Protein AF-A0A925QQ50-F1 (afdb_monomer)

Solvent-accessible surface area (backbone atoms only — not comparable to full-atom values): 7199 Å² total; per-residue (Å²): 142,71,65,67,64,53,54,52,53,50,52,52,52,51,52,52,51,53,53,52,56,56,56,55,52,60,60,51,50,54,56,56,43,62,72,62,39,84,79,54,83,86,58,85,80,68,73,80,77,47,73,62,57,55,50,23,51,54,28,41,54,49,14,54,53,26,46,76,71,67,38,44,74,61,14,51,53,28,36,52,55,18,33,53,45,25,56,78,69,66,38,61,68,60,31,53,52,42,53,56,49,50,52,50,47,50,53,62,68,67,49,75,77,77,73,74,80,78,72,80,75,84,78,128

Nearest PDB structures (foldseek):
  2n8i-assembly1_A  TM=7.598E-01  e=1.474E-01  synthetic construct
  3ro3-assembly1_A  TM=9.559E-01  e=2.153E+00  Mus musculus
  3ro2-assembly1_A  TM=9.247E-01  e=3.267E+00  Mus musculus
  7ep7-assembly1_A  TM=9.221E-01  e=3.681E+00  Mus musculus
  5a7d-assembly4_D  TM=8.745E-01  e=3.907E+00  Drosophila melanogaster

Secondary structure (DSSP, 8-state):
--SHHHHHHHHHHHHHHHHHHHHHHHHHHHHHHHHHGGG----TT-SS--HHHHHHHHHHHHHHHHHHTT-HHHHHHHHHHHHHHHHHTT-HHHHHHHHHHHHHHHHHHHS-------------

Sequence (124 aa):
MTTTRKKFVYTIIILLLVVAATVGTVFTLQSLKNYNDSKTQDTPLKPARTAAETKADNLKDQAIKATVNNELDKAKGLFQEAKQQYEDLGDMNNVSDIDSQLAIVNQLSAQPKTVEPVKPSAGQ

pLDDT: mean 72.24, std 18.87, range [42.22, 96.06]

Radius of gyration: 26.71 Å; Cα contacts (8 Å, |Δi|>4): 58; chains: 1; bounding box: 94×23×56 Å

Structure (mmCIF, N/CA/C/O backbone):
data_AF-A0A925QQ50-F1
#
_entry.id   AF-A0A925QQ50-F1
#
loop_
_atom_site.group_PDB
_atom_site.id
_atom_site.type_symbol
_atom_site.label_atom_id
_atom_site.label_alt_id
_atom_site.label_comp_id
_atom_site.label_asym_id
_atom_site.label_entity_id
_atom_site.label_seq_id
_atom_site.pdbx_PDB_ins_code
_atom_site.Cartn_x
_atom_site.Cartn_y
_atom_site.Cartn_z
_atom_site.occupancy
_atom_site.B_iso_or_equiv
_atom_site.auth_seq_id
_atom_site.auth_comp_id
_atom_site.auth_asym_id
_atom_site.auth_atom_id
_atom_site.pdbx_PDB_model_num
ATOM 1 N N . MET A 1 1 ? 58.668 -4.704 35.122 1.00 49.56 1 MET A N 1
ATOM 2 C CA . MET A 1 1 ? 58.020 -4.727 33.784 1.00 49.56 1 MET A CA 1
ATOM 3 C C . MET A 1 1 ? 56.490 -4.641 33.906 1.00 49.56 1 MET A C 1
ATOM 5 O O . MET A 1 1 ? 55.798 -5.614 33.637 1.00 49.56 1 MET A O 1
ATOM 9 N N . THR A 1 2 ? 55.918 -3.511 34.334 1.00 54.22 2 THR A N 1
ATOM 10 C CA . THR A 1 2 ? 54.474 -3.461 34.690 1.00 54.22 2 THR A CA 1
ATOM 11 C C . THR A 1 2 ? 53.721 -2.228 34.185 1.00 54.22 2 THR A C 1
ATOM 13 O O . THR A 1 2 ? 52.520 -2.122 34.418 1.00 54.22 2 THR A O 1
ATOM 16 N N . THR A 1 3 ? 54.371 -1.325 33.447 1.00 58.75 3 THR A N 1
ATOM 17 C CA . THR A 1 3 ? 53.722 -0.112 32.911 1.00 58.75 3 THR A CA 1
ATOM 18 C C . THR A 1 3 ? 53.240 -0.308 31.471 1.00 58.75 3 THR A C 1
ATOM 20 O O . THR A 1 3 ? 52.147 0.124 31.117 1.00 58.75 3 THR A O 1
ATOM 23 N N . THR A 1 4 ? 54.002 -1.033 30.648 1.00 58.19 4 THR A N 1
ATOM 24 C CA . THR A 1 4 ? 53.694 -1.257 29.222 1.00 58.19 4 THR A CA 1
ATOM 25 C C . THR A 1 4 ? 52.482 -2.167 29.016 1.00 58.19 4 THR A C 1
ATOM 27 O O . THR A 1 4 ? 51.639 -1.884 28.172 1.00 58.19 4 THR A O 1
ATOM 30 N N . ARG A 1 5 ? 52.327 -3.211 29.847 1.00 59.59 5 ARG A N 1
ATOM 31 C CA . ARG A 1 5 ? 51.170 -4.122 29.776 1.00 59.59 5 ARG A CA 1
ATOM 32 C C . ARG A 1 5 ? 49.857 -3.425 30.144 1.00 59.59 5 ARG A C 1
ATOM 34 O O . ARG A 1 5 ? 48.853 -3.654 29.487 1.00 59.59 5 ARG A O 1
ATOM 41 N N . LYS A 1 6 ? 49.872 -2.529 31.140 1.00 58.25 6 LYS A N 1
ATOM 42 C CA . LYS A 1 6 ? 48.678 -1.766 31.545 1.00 58.25 6 LYS A CA 1
ATOM 43 C C . LYS A 1 6 ? 48.220 -0.807 30.444 1.00 58.25 6 LYS A C 1
ATOM 45 O O . LYS A 1 6 ? 47.034 -0.763 30.148 1.00 58.25 6 LYS A O 1
ATOM 50 N N . LYS A 1 7 ? 49.155 -0.104 29.790 1.00 63.03 7 LYS A N 1
ATOM 51 C CA . LYS A 1 7 ? 48.846 0.777 28.650 1.00 63.03 7 LYS A CA 1
ATOM 52 C C . LYS A 1 7 ? 48.240 0.000 27.479 1.00 63.03 7 LYS A C 1
ATOM 54 O O . LYS A 1 7 ? 47.236 0.434 26.938 1.00 63.03 7 LYS A O 1
ATOM 59 N N . PHE A 1 8 ? 48.785 -1.177 27.168 1.00 69.25 8 PHE A N 1
ATOM 60 C CA . PHE A 1 8 ? 48.274 -2.040 26.100 1.00 69.25 8 PHE A CA 1
ATOM 61 C C . PHE A 1 8 ? 46.844 -2.539 26.370 1.00 69.25 8 PHE A C 1
ATOM 63 O O . PHE A 1 8 ? 45.992 -2.490 25.489 1.00 69.25 8 PHE A O 1
ATOM 70 N N . VAL A 1 9 ? 46.555 -2.943 27.612 1.00 72.12 9 VAL A N 1
ATOM 71 C CA . VAL A 1 9 ? 45.205 -3.365 28.022 1.00 72.12 9 VAL A CA 1
ATOM 72 C C . VAL A 1 9 ? 44.209 -2.202 27.943 1.00 72.12 9 VAL A C 1
ATOM 74 O O . VAL A 1 9 ? 43.117 -2.379 27.412 1.00 72.12 9 VAL A O 1
ATOM 77 N N . TYR A 1 10 ? 44.591 -0.998 28.385 1.00 72.75 10 TYR A N 1
ATOM 78 C CA . TYR A 1 10 ? 43.739 0.191 28.247 1.00 72.75 10 TYR A CA 1
ATOM 79 C C . TYR A 1 10 ? 43.467 0.551 26.784 1.00 72.75 10 TYR A C 1
ATOM 81 O O . TYR A 1 10 ? 42.331 0.870 26.445 1.00 72.75 10 TYR A O 1
ATOM 89 N N . THR A 1 11 ? 44.472 0.459 25.909 1.00 73.75 11 THR A N 1
ATOM 90 C CA . THR A 1 11 ? 44.292 0.698 24.471 1.00 73.75 11 THR A CA 1
ATOM 91 C C . THR A 1 11 ? 43.276 -0.271 23.870 1.00 73.75 11 THR A C 1
ATOM 93 O O . THR A 1 11 ? 42.398 0.172 23.141 1.00 73.75 11 THR A O 1
ATOM 96 N N . ILE A 1 12 ? 43.328 -1.561 24.220 1.00 76.88 12 ILE A N 1
ATOM 97 C CA . ILE A 1 12 ? 42.362 -2.560 23.732 1.00 76.88 12 ILE A CA 1
ATOM 98 C C . ILE A 1 12 ? 40.946 -2.276 24.251 1.00 76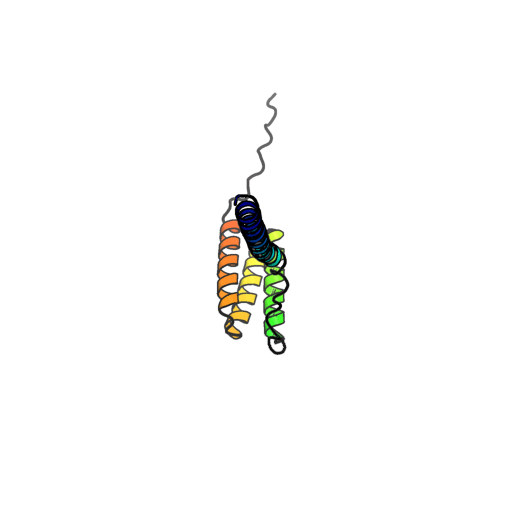.88 12 ILE A C 1
ATOM 100 O O . ILE A 1 12 ? 39.993 -2.344 23.479 1.00 76.88 12 ILE A O 1
ATOM 104 N N . ILE A 1 13 ? 40.794 -1.916 25.529 1.00 75.00 13 ILE A N 1
ATOM 105 C CA . ILE A 1 13 ? 39.480 -1.609 26.118 1.00 75.00 13 ILE A CA 1
ATOM 106 C C . ILE A 1 13 ? 38.860 -0.363 25.470 1.00 75.00 13 ILE A C 1
ATOM 108 O O . ILE A 1 13 ? 37.678 -0.374 25.136 1.00 75.00 13 ILE A O 1
ATOM 112 N N . ILE A 1 14 ? 39.649 0.691 25.242 1.00 75.12 14 ILE A N 1
ATOM 113 C CA . ILE A 1 14 ? 39.179 1.899 24.545 1.00 75.12 14 ILE A CA 1
ATOM 114 C C . ILE A 1 14 ? 38.758 1.554 23.113 1.00 75.12 14 ILE A C 1
ATOM 116 O O . ILE A 1 14 ? 37.706 1.998 22.664 1.00 75.12 14 ILE A O 1
ATOM 120 N N . LEU A 1 15 ? 39.533 0.724 22.413 1.00 71.81 15 LEU A N 1
ATOM 121 C CA . LEU A 1 15 ? 39.227 0.319 21.042 1.00 71.81 15 LEU A CA 1
ATOM 122 C C . LEU A 1 15 ? 37.933 -0.513 20.975 1.00 71.81 15 LEU A C 1
ATOM 124 O O . LEU A 1 15 ? 37.104 -0.274 20.103 1.00 71.81 15 LEU A O 1
ATOM 128 N N . LEU A 1 16 ? 37.695 -1.401 21.946 1.00 67.38 16 LEU A N 1
ATOM 129 C CA . LEU A 1 16 ? 36.432 -2.141 22.075 1.00 67.38 16 LEU A CA 1
ATOM 130 C C . LEU A 1 16 ? 35.235 -1.230 22.391 1.00 67.38 16 LEU A C 1
ATOM 132 O O . LEU A 1 16 ? 34.163 -1.426 21.821 1.00 67.38 16 LEU A O 1
ATOM 136 N N . LEU A 1 17 ? 35.403 -0.215 23.245 1.00 63.06 17 LEU A N 1
ATOM 137 C CA . LEU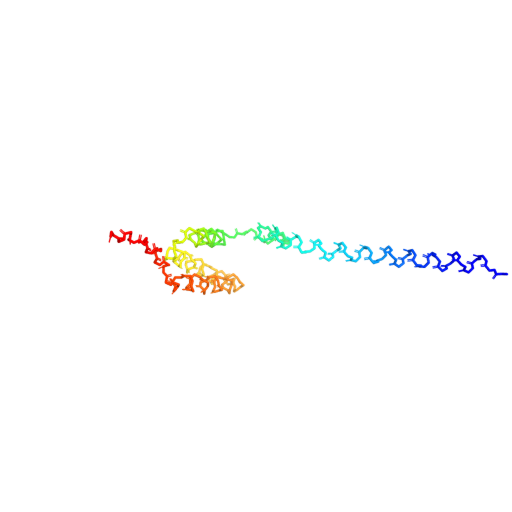 A 1 17 ? 34.341 0.756 23.541 1.00 63.06 17 LEU A CA 1
ATOM 138 C C . LEU A 1 17 ? 33.997 1.631 22.326 1.00 63.06 17 LEU A C 1
ATOM 140 O O . LEU A 1 17 ? 32.821 1.899 22.084 1.00 63.06 17 LEU A O 1
ATOM 144 N N . VAL A 1 18 ? 34.994 2.028 21.527 1.00 63.00 18 VAL A N 1
ATOM 145 C CA . VAL A 1 18 ? 34.776 2.765 20.269 1.00 63.00 18 VAL A CA 1
ATOM 146 C C . VAL A 1 18 ? 34.018 1.902 19.255 1.00 63.00 18 VAL A C 1
ATOM 148 O O . VAL A 1 18 ? 33.088 2.395 18.621 1.00 63.00 18 VAL A O 1
ATOM 151 N N . VAL A 1 19 ? 34.347 0.610 19.145 1.00 59.72 19 VAL A N 1
ATOM 152 C CA . VAL A 1 19 ? 33.628 -0.333 18.267 1.00 59.72 19 VAL A CA 1
ATOM 153 C C . VAL A 1 19 ? 32.189 -0.574 18.749 1.00 59.72 19 VAL A C 1
ATOM 155 O O . VAL A 1 19 ? 31.274 -0.649 17.935 1.00 59.72 19 VAL A O 1
ATOM 158 N N . ALA A 1 20 ? 31.936 -0.634 20.059 1.00 58.47 20 ALA A N 1
ATOM 159 C CA . ALA A 1 20 ? 30.574 -0.771 20.584 1.00 58.47 20 ALA A CA 1
ATOM 160 C C . ALA A 1 20 ? 29.704 0.476 20.316 1.00 58.47 20 ALA A C 1
ATOM 162 O O . ALA A 1 20 ? 28.519 0.349 20.000 1.00 58.47 20 ALA A O 1
ATOM 163 N N . ALA A 1 21 ? 30.288 1.679 20.384 1.00 55.50 21 ALA A N 1
ATOM 164 C CA . ALA A 1 21 ? 29.583 2.926 20.086 1.00 55.50 21 ALA A CA 1
ATOM 165 C C . ALA A 1 21 ? 29.223 3.073 18.595 1.00 55.50 21 ALA A C 1
ATOM 167 O O . ALA A 1 21 ? 28.167 3.622 18.278 1.00 55.50 21 ALA A O 1
ATOM 168 N N . THR A 1 22 ? 30.047 2.559 17.673 1.00 54.38 22 THR A N 1
ATOM 169 C CA . THR A 1 22 ? 29.749 2.612 16.230 1.00 54.38 22 THR A CA 1
ATOM 170 C C . THR A 1 22 ? 28.686 1.604 15.798 1.00 54.38 22 THR A C 1
ATOM 172 O O . THR A 1 22 ? 27.901 1.907 14.904 1.00 54.38 22 THR A O 1
ATOM 175 N N . VAL A 1 23 ? 28.581 0.438 16.444 1.00 52.75 23 VAL A N 1
ATOM 176 C CA . VAL A 1 23 ? 27.511 -0.531 16.131 1.00 52.75 23 VAL A CA 1
ATOM 177 C C . VAL A 1 23 ? 26.144 -0.041 16.642 1.00 52.75 23 VAL A C 1
ATOM 179 O O . VAL A 1 23 ? 25.128 -0.237 15.974 1.00 52.75 23 VAL A O 1
ATOM 182 N N . GLY A 1 24 ? 26.106 0.667 17.777 1.00 44.00 24 GLY A N 1
ATOM 183 C CA . GLY A 1 24 ? 24.868 1.211 18.351 1.00 44.00 24 GLY A CA 1
ATOM 184 C C . GLY A 1 24 ? 24.210 2.330 17.529 1.00 44.00 24 GLY A C 1
ATOM 185 O O . GLY A 1 24 ? 22.983 2.405 17.472 1.00 44.00 24 GLY A O 1
ATOM 186 N N . THR A 1 25 ? 24.989 3.181 16.854 1.00 48.66 25 THR A N 1
ATOM 187 C CA . THR A 1 25 ? 24.437 4.271 16.025 1.00 48.66 25 THR A CA 1
ATOM 188 C C . THR A 1 25 ? 23.894 3.776 14.687 1.00 48.66 25 THR A C 1
ATOM 190 O O . THR A 1 25 ? 22.868 4.271 14.224 1.00 48.66 25 THR A O 1
ATOM 193 N N . VAL A 1 26 ? 24.509 2.757 14.080 1.00 47.38 26 VAL A N 1
ATOM 194 C CA . VAL A 1 26 ? 24.028 2.190 12.807 1.00 47.38 26 VAL A CA 1
ATOM 195 C C . VAL A 1 26 ? 22.692 1.451 12.986 1.00 47.38 26 VAL A C 1
ATOM 197 O O . VAL A 1 26 ? 21.852 1.482 12.085 1.00 47.38 26 VAL A O 1
ATOM 200 N N . PHE A 1 27 ? 22.453 0.843 14.154 1.00 47.78 27 PHE A N 1
ATOM 201 C CA . PHE A 1 27 ? 21.206 0.124 14.443 1.00 47.78 27 PHE A CA 1
ATOM 202 C C . PHE A 1 27 ? 20.019 1.059 14.751 1.00 47.78 27 PHE A C 1
ATOM 204 O O . PHE A 1 27 ? 18.892 0.766 14.359 1.00 47.78 27 PHE A O 1
ATOM 211 N N . THR A 1 28 ? 20.236 2.222 15.379 1.00 46.94 28 THR A N 1
ATOM 212 C CA . THR A 1 28 ? 19.149 3.189 15.647 1.00 46.94 28 THR A CA 1
ATOM 213 C C . THR A 1 28 ? 18.833 4.094 14.457 1.00 46.94 28 THR A C 1
ATOM 215 O O . THR A 1 28 ? 17.683 4.506 14.294 1.00 46.94 28 THR A O 1
ATOM 218 N N . LEU A 1 29 ? 19.806 4.357 13.578 1.00 46.81 29 LEU A N 1
ATOM 219 C CA . LEU A 1 29 ? 19.571 5.136 12.359 1.00 46.81 29 LEU A CA 1
ATOM 220 C C . LEU A 1 29 ? 18.685 4.397 11.349 1.00 46.81 29 LEU A C 1
ATOM 222 O O . LEU A 1 29 ? 17.905 5.049 10.662 1.00 46.81 29 LEU A O 1
ATOM 226 N N . GLN A 1 30 ? 18.720 3.062 11.291 1.00 45.81 30 GLN A N 1
ATOM 227 C CA . GLN A 1 30 ? 17.759 2.307 10.474 1.00 45.81 30 GLN A CA 1
ATOM 228 C C . GLN A 1 30 ? 16.336 2.379 11.048 1.00 45.81 30 GLN A C 1
ATOM 230 O O . GLN A 1 30 ? 15.381 2.483 10.284 1.00 45.81 30 GLN A O 1
ATOM 235 N N . SER A 1 31 ? 16.178 2.432 12.375 1.00 43.94 31 SER A N 1
ATOM 236 C CA . SER A 1 31 ? 14.856 2.556 13.008 1.00 43.94 31 SER A CA 1
ATOM 237 C C . SER A 1 31 ? 14.242 3.954 12.884 1.00 43.94 31 SER A C 1
ATOM 239 O O . SER A 1 31 ? 13.030 4.057 12.713 1.00 43.94 31 SER A O 1
ATOM 241 N N . LEU A 1 32 ? 15.039 5.033 12.910 1.00 43.41 32 LEU A N 1
ATOM 242 C CA . LEU A 1 32 ? 14.518 6.380 12.625 1.00 43.41 32 LEU A CA 1
ATOM 243 C C . LEU A 1 32 ? 14.337 6.643 11.130 1.00 43.41 32 LEU A C 1
ATOM 245 O O . LEU A 1 32 ? 13.423 7.382 10.765 1.00 43.41 32 LEU A O 1
ATOM 249 N N . LYS A 1 33 ? 15.153 6.028 10.263 1.00 42.22 33 LYS A N 1
ATOM 250 C CA . LYS A 1 33 ? 14.897 6.078 8.824 1.00 42.22 33 LYS A CA 1
ATOM 251 C C . LYS A 1 33 ? 13.580 5.363 8.524 1.00 42.22 33 LYS A C 1
ATOM 253 O O . LYS A 1 33 ? 12.694 5.994 7.982 1.00 42.22 33 LYS A O 1
ATOM 258 N N . ASN A 1 34 ? 13.338 4.162 9.044 1.00 48.50 34 ASN A N 1
ATOM 259 C CA . ASN A 1 34 ? 12.079 3.440 8.806 1.00 48.50 34 ASN A CA 1
ATOM 260 C C . ASN A 1 34 ? 10.812 4.109 9.379 1.00 48.50 34 ASN A C 1
ATOM 262 O O . ASN A 1 34 ? 9.719 3.774 8.937 1.00 48.50 34 ASN A O 1
ATOM 266 N N . TYR A 1 35 ? 10.920 5.054 10.321 1.00 43.06 35 TYR A N 1
ATOM 267 C CA . TYR A 1 35 ? 9.756 5.818 10.796 1.00 43.06 35 TYR A CA 1
ATOM 268 C C . TYR A 1 35 ? 9.453 7.057 9.932 1.00 43.06 35 TYR A C 1
ATOM 270 O O . TYR A 1 35 ? 8.345 7.585 9.985 1.00 43.06 35 TYR A O 1
ATOM 278 N N . ASN A 1 36 ? 10.420 7.510 9.122 1.00 44.25 36 ASN A N 1
ATOM 279 C CA . ASN A 1 36 ? 10.285 8.675 8.238 1.00 44.25 36 ASN A CA 1
ATOM 280 C C . ASN A 1 36 ? 10.332 8.315 6.733 1.00 44.25 36 ASN A C 1
ATOM 282 O O . ASN A 1 36 ? 9.957 9.129 5.895 1.00 44.25 36 ASN A O 1
ATOM 286 N N . ASP A 1 37 ? 10.757 7.095 6.389 1.00 44.09 37 ASP A N 1
ATOM 287 C CA . ASP A 1 37 ? 10.907 6.555 5.025 1.00 44.09 37 ASP A CA 1
ATOM 288 C C . ASP A 1 37 ? 9.647 5.808 4.549 1.00 44.09 37 ASP A C 1
ATOM 290 O O . ASP A 1 37 ? 9.543 5.442 3.383 1.00 44.09 37 ASP A O 1
ATOM 294 N N . SER A 1 38 ? 8.599 5.713 5.379 1.00 43.41 38 SER A N 1
ATOM 295 C CA . SER A 1 38 ? 7.250 5.344 4.910 1.00 43.41 38 SER A CA 1
ATOM 296 C C . SER A 1 38 ? 6.667 6.356 3.910 1.00 43.41 38 SER A C 1
ATOM 298 O O . SER A 1 38 ? 5.555 6.161 3.424 1.00 43.41 38 SER A O 1
ATOM 300 N N . LYS A 1 39 ? 7.388 7.447 3.600 1.00 47.16 39 LYS A N 1
ATOM 301 C CA . LYS A 1 39 ? 6.999 8.428 2.584 1.00 47.16 39 LYS A CA 1
ATOM 302 C C . LYS A 1 39 ? 8.016 8.691 1.473 1.00 47.16 39 LYS A C 1
ATOM 304 O O . LYS A 1 39 ? 7.717 9.491 0.592 1.00 47.16 39 LYS A O 1
ATOM 309 N N . THR A 1 40 ? 9.160 8.014 1.449 1.00 47.09 40 THR A N 1
ATOM 310 C CA . THR A 1 40 ? 10.150 8.185 0.373 1.00 47.09 40 THR A CA 1
ATOM 311 C C . THR A 1 40 ? 10.961 6.912 0.190 1.00 47.09 40 THR A C 1
ATOM 313 O O . THR A 1 40 ? 12.076 6.819 0.683 1.00 47.09 40 THR A O 1
ATOM 316 N N . GLN A 1 41 ? 10.421 5.955 -0.573 1.00 43.41 41 GLN A N 1
ATOM 317 C CA . GLN A 1 41 ? 11.223 4.900 -1.193 1.00 43.41 41 GLN A CA 1
ATOM 318 C C . GLN A 1 41 ? 12.271 5.530 -2.130 1.00 43.41 41 GLN A C 1
ATOM 320 O O . GLN A 1 41 ? 12.056 5.623 -3.337 1.00 43.41 41 GLN A O 1
ATOM 325 N N . ASP A 1 42 ? 13.433 5.907 -1.602 1.00 51.69 42 ASP A N 1
ATOM 326 C CA . ASP A 1 42 ? 14.662 6.025 -2.390 1.00 51.69 42 ASP A CA 1
ATOM 327 C C . ASP A 1 42 ? 15.241 4.615 -2.583 1.00 51.69 42 ASP A C 1
ATOM 329 O O . ASP A 1 42 ? 16.236 4.201 -1.987 1.00 51.69 42 ASP A O 1
ATOM 333 N N . THR A 1 43 ? 14.543 3.840 -3.415 1.00 45.59 43 THR A N 1
ATOM 334 C CA . THR A 1 43 ? 15.083 2.658 -4.096 1.00 45.59 43 THR A CA 1
ATOM 335 C C . THR A 1 43 ? 15.640 3.157 -5.435 1.00 45.59 43 THR A C 1
ATOM 337 O O . THR A 1 43 ? 14.976 3.969 -6.082 1.00 45.59 43 THR A O 1
ATOM 340 N N . PRO A 1 44 ? 16.852 2.747 -5.854 1.00 46.22 44 PRO A N 1
ATOM 341 C CA . PRO A 1 44 ? 17.572 3.340 -6.982 1.00 46.22 44 PRO A CA 1
ATOM 342 C C . PRO A 1 44 ? 16.692 3.393 -8.231 1.00 46.22 44 PRO A C 1
ATOM 344 O O . PRO A 1 44 ? 16.298 2.343 -8.723 1.00 46.22 44 PRO A O 1
ATOM 347 N N . LEU A 1 45 ? 16.378 4.614 -8.695 1.00 44.31 45 LEU A N 1
ATOM 348 C CA . LEU A 1 45 ? 15.743 4.946 -9.980 1.00 44.31 45 LEU A CA 1
ATOM 349 C C . LEU A 1 45 ? 14.897 3.795 -10.556 1.00 44.31 45 LEU A C 1
ATOM 351 O O . LEU A 1 45 ? 15.256 3.197 -11.572 1.00 44.31 45 LEU A O 1
ATOM 355 N N . LYS A 1 46 ? 13.758 3.487 -9.913 1.00 45.97 46 LYS A N 1
ATOM 356 C CA . LYS A 1 46 ? 12.699 2.710 -10.573 1.00 45.97 46 LYS A CA 1
ATOM 357 C C . LYS A 1 46 ? 12.371 3.484 -11.866 1.00 45.97 46 LYS A C 1
ATOM 359 O O . LYS A 1 46 ? 12.127 4.693 -11.773 1.00 45.97 46 LYS A O 1
ATOM 364 N N . PRO A 1 47 ? 12.467 2.869 -13.059 1.00 45.19 47 PRO A N 1
ATOM 365 C CA . PRO A 1 47 ? 12.249 3.574 -14.320 1.00 45.19 47 PRO A CA 1
ATOM 366 C C . PRO A 1 47 ? 10.879 4.254 -14.268 1.00 45.19 47 PRO A C 1
ATOM 368 O O . PRO A 1 47 ? 9.962 3.686 -13.685 1.00 45.19 47 PRO A O 1
ATOM 371 N N . ALA A 1 48 ? 10.797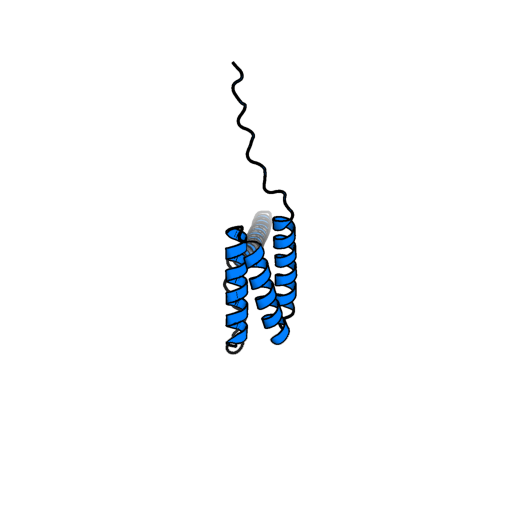 5.482 -14.793 1.00 52.22 48 ALA A N 1
ATOM 372 C CA . ALA A 1 48 ? 9.638 6.382 -14.790 1.00 52.22 48 ALA A CA 1
ATOM 373 C C . ALA A 1 48 ? 8.324 5.726 -14.320 1.00 52.22 48 ALA A C 1
ATOM 375 O O . ALA A 1 48 ? 7.728 4.952 -15.070 1.00 52.22 48 ALA A O 1
ATOM 376 N N . ARG A 1 49 ? 7.884 6.046 -13.089 1.00 59.31 49 ARG A N 1
ATOM 377 C CA . ARG A 1 49 ? 6.596 5.571 -12.561 1.00 59.31 49 ARG A CA 1
ATOM 378 C C . ARG A 1 49 ? 5.510 5.824 -13.597 1.00 59.31 49 ARG A C 1
ATOM 380 O O . ARG A 1 49 ? 5.334 6.952 -14.064 1.00 59.31 49 ARG A O 1
ATOM 387 N N . THR A 1 50 ? 4.793 4.774 -13.960 1.00 71.19 50 THR A N 1
ATOM 388 C CA . THR A 1 50 ? 3.700 4.878 -14.920 1.00 71.19 50 THR A CA 1
ATOM 389 C C . THR A 1 50 ? 2.576 5.739 -14.333 1.00 71.19 50 THR A C 1
ATOM 391 O O . THR A 1 50 ? 2.402 5.849 -13.114 1.00 71.19 50 THR A O 1
ATOM 394 N N . ALA A 1 51 ? 1.770 6.366 -15.195 1.00 74.31 51 ALA A N 1
ATOM 395 C CA . ALA A 1 51 ? 0.594 7.117 -14.745 1.00 74.31 51 ALA A CA 1
ATOM 396 C C . ALA A 1 51 ? -0.375 6.236 -13.927 1.00 74.31 51 ALA A C 1
ATOM 398 O O . ALA A 1 51 ? -1.043 6.729 -13.020 1.00 74.31 51 ALA A O 1
ATOM 399 N N . ALA A 1 52 ? -0.401 4.930 -14.214 1.00 71.81 52 ALA A N 1
ATOM 400 C CA . ALA A 1 52 ? -1.168 3.933 -13.478 1.00 71.81 52 ALA A CA 1
ATOM 401 C C . ALA A 1 52 ? -0.631 3.708 -12.050 1.00 71.81 52 ALA A C 1
ATOM 403 O O . ALA A 1 52 ? -1.425 3.741 -11.113 1.00 71.81 52 ALA A O 1
ATOM 404 N N . GLU A 1 53 ? 0.691 3.595 -11.851 1.00 77.19 53 GLU A N 1
ATOM 405 C CA . GLU A 1 53 ? 1.290 3.520 -10.501 1.00 77.19 53 GLU A CA 1
ATOM 406 C C . GLU A 1 53 ? 0.959 4.773 -9.678 1.00 77.19 53 GLU A C 1
ATOM 408 O O . GLU A 1 53 ? 0.556 4.684 -8.522 1.00 77.19 53 GLU A O 1
ATOM 413 N N . THR A 1 54 ? 1.037 5.953 -10.301 1.00 85.12 54 THR A N 1
ATOM 414 C CA . THR A 1 54 ? 0.713 7.226 -9.630 1.00 85.12 54 THR A CA 1
ATOM 415 C C . THR A 1 54 ? -0.772 7.317 -9.264 1.00 85.12 54 THR A C 1
ATOM 417 O O . THR A 1 54 ? -1.134 7.844 -8.212 1.00 85.12 54 THR A O 1
ATOM 420 N N . LYS A 1 55 ? -1.659 6.802 -10.123 1.00 86.56 55 LYS A N 1
ATOM 421 C CA . LYS A 1 55 ? -3.096 6.731 -9.843 1.00 86.56 55 LYS A CA 1
ATOM 422 C C . LYS A 1 55 ? -3.382 5.796 -8.665 1.00 86.56 55 LYS A C 1
ATOM 424 O O . LYS A 1 55 ? -4.157 6.175 -7.789 1.00 86.56 55 LYS A O 1
ATOM 429 N N . ALA A 1 56 ? -2.753 4.621 -8.632 1.00 88.94 56 ALA A N 1
ATOM 430 C CA . ALA A 1 56 ? -2.900 3.649 -7.551 1.00 88.94 56 ALA A CA 1
ATOM 431 C C . ALA A 1 56 ? -2.435 4.225 -6.201 1.00 88.94 56 ALA A C 1
ATOM 433 O O . ALA A 1 56 ? -3.185 4.177 -5.224 1.00 88.94 56 ALA A O 1
ATOM 434 N N . ASP A 1 57 ? -1.266 4.875 -6.179 1.00 89.69 57 ASP A N 1
ATOM 435 C CA . ASP A 1 57 ? -0.732 5.552 -4.990 1.00 89.69 57 ASP A CA 1
ATOM 436 C C . ASP A 1 57 ? -1.701 6.632 -4.477 1.00 89.69 57 ASP A C 1
ATOM 438 O O . ASP A 1 57 ? -2.049 6.663 -3.297 1.00 89.69 57 ASP A O 1
ATOM 442 N N . ASN A 1 58 ? -2.222 7.476 -5.374 1.00 92.88 58 ASN A N 1
ATOM 443 C CA . ASN A 1 58 ? -3.175 8.527 -5.008 1.00 92.88 58 ASN A CA 1
ATOM 444 C C . ASN A 1 58 ? -4.495 7.977 -4.443 1.00 92.88 58 ASN A C 1
ATOM 446 O O . ASN A 1 58 ? -5.102 8.609 -3.574 1.00 92.88 58 ASN A O 1
ATOM 450 N N . LEU A 1 59 ? -4.980 6.840 -4.950 1.00 93.94 59 LEU A N 1
ATOM 451 C CA . LEU A 1 59 ? -6.176 6.174 -4.425 1.00 93.94 59 LEU A CA 1
ATOM 452 C C . LEU A 1 59 ? -5.913 5.625 -3.019 1.00 93.94 59 LEU A C 1
ATOM 454 O O . LEU A 1 59 ? -6.709 5.865 -2.110 1.00 93.94 59 LEU A O 1
ATOM 458 N N . LYS A 1 60 ? -4.760 4.979 -2.818 1.00 92.69 60 LYS A N 1
ATOM 459 C CA . LYS A 1 60 ? -4.309 4.472 -1.517 1.00 92.69 60 LYS A CA 1
ATOM 460 C C . LYS A 1 60 ? -4.196 5.593 -0.477 1.00 92.69 60 LYS A C 1
ATOM 462 O O . LYS A 1 60 ? -4.755 5.478 0.612 1.00 92.69 60 LYS A O 1
ATOM 467 N N . ASP A 1 61 ? -3.563 6.714 -0.820 1.00 93.31 61 ASP A N 1
ATOM 468 C CA . ASP A 1 61 ? -3.451 7.888 0.060 1.00 93.31 61 ASP A CA 1
ATOM 469 C C . ASP A 1 61 ? -4.821 8.474 0.447 1.00 93.31 61 ASP A C 1
ATOM 471 O O . ASP A 1 61 ? -5.047 8.875 1.593 1.00 93.31 61 ASP A O 1
ATOM 475 N N . GLN A 1 62 ? -5.763 8.534 -0.498 1.00 92.69 62 GLN A N 1
ATOM 476 C CA . GLN A 1 62 ? -7.125 8.996 -0.217 1.00 92.69 62 GLN A CA 1
ATOM 477 C C . GLN A 1 62 ? -7.887 8.021 0.684 1.00 92.69 62 GLN A C 1
ATOM 479 O O . GLN A 1 62 ? -8.616 8.467 1.571 1.00 92.69 62 GLN A O 1
ATOM 484 N N . ALA A 1 63 ? -7.700 6.714 0.497 1.00 92.06 63 ALA A N 1
ATOM 485 C CA . ALA A 1 63 ? -8.313 5.686 1.330 1.00 92.06 63 ALA A CA 1
ATOM 486 C C . ALA A 1 63 ? -7.823 5.766 2.785 1.00 92.06 63 ALA A C 1
ATOM 488 O O . ALA A 1 63 ? -8.623 5.702 3.722 1.00 92.06 63 ALA A O 1
ATOM 489 N N . ILE A 1 64 ? -6.521 5.999 2.983 1.00 90.12 64 ILE A N 1
ATOM 490 C CA . ILE A 1 64 ? -5.929 6.223 4.308 1.00 90.12 64 ILE A CA 1
ATOM 491 C C . ILE A 1 64 ? -6.548 7.461 4.962 1.00 90.12 64 ILE A C 1
ATOM 493 O O . ILE A 1 64 ? -7.001 7.395 6.104 1.00 90.12 64 ILE A O 1
ATOM 497 N N . LYS A 1 65 ? -6.645 8.581 4.234 1.00 91.75 65 LYS A N 1
ATOM 498 C CA . LYS A 1 65 ? -7.291 9.803 4.745 1.00 91.75 65 LYS A CA 1
ATOM 499 C C . LYS A 1 65 ? -8.754 9.567 5.120 1.00 91.75 65 LYS A C 1
ATOM 501 O O . LYS A 1 65 ? -9.172 9.980 6.196 1.00 91.75 65 LYS A O 1
ATOM 506 N N . ALA A 1 66 ? -9.511 8.871 4.273 1.00 86.62 66 ALA A N 1
ATOM 507 C CA . ALA A 1 66 ? -10.898 8.508 4.554 1.00 86.62 66 ALA A CA 1
ATOM 508 C C . ALA A 1 66 ? -11.007 7.627 5.812 1.00 86.62 66 ALA A C 1
ATOM 510 O O . ALA A 1 66 ? -11.882 7.854 6.643 1.00 86.62 66 ALA A O 1
ATOM 511 N N . THR A 1 67 ? -10.079 6.684 6.008 1.00 87.12 67 THR A N 1
ATOM 512 C CA . THR A 1 67 ? -10.016 5.845 7.218 1.00 87.12 67 THR A CA 1
ATOM 513 C C . THR A 1 67 ? -9.792 6.688 8.472 1.00 87.12 67 THR A C 1
ATOM 515 O O . THR A 1 67 ? -10.517 6.534 9.452 1.00 87.12 67 THR A O 1
ATOM 518 N N . VAL A 1 68 ? -8.833 7.621 8.431 1.00 89.94 68 VAL A N 1
ATOM 519 C CA . VAL A 1 68 ? -8.541 8.544 9.544 1.00 89.94 68 VAL A CA 1
ATOM 520 C C . VAL A 1 68 ? -9.733 9.458 9.850 1.00 89.94 68 VAL A C 1
ATOM 522 O O . VAL A 1 68 ? -10.010 9.735 11.014 1.00 89.94 68 VAL A O 1
ATOM 525 N N . ASN A 1 69 ? -10.483 9.873 8.827 1.00 88.06 69 ASN A N 1
ATOM 526 C CA . ASN A 1 69 ? -11.707 10.666 8.975 1.00 88.06 69 ASN A CA 1
ATOM 527 C C . ASN A 1 69 ? -12.940 9.837 9.384 1.00 88.06 69 ASN A C 1
ATOM 529 O O . ASN A 1 69 ? -14.043 10.379 9.451 1.00 88.06 69 ASN A O 1
ATOM 533 N N . ASN A 1 70 ? -12.780 8.533 9.639 1.00 86.50 70 ASN A N 1
ATOM 534 C CA . ASN A 1 70 ? -13.863 7.593 9.935 1.00 86.50 70 ASN A CA 1
ATOM 535 C C . ASN A 1 70 ? -14.913 7.457 8.803 1.00 86.50 70 ASN A C 1
ATOM 537 O O . ASN A 1 70 ? -16.030 6.987 9.020 1.00 86.50 70 ASN A O 1
ATOM 541 N N . GLU A 1 71 ? -14.549 7.826 7.571 1.00 91.88 71 GLU A N 1
ATOM 542 C CA . GLU A 1 71 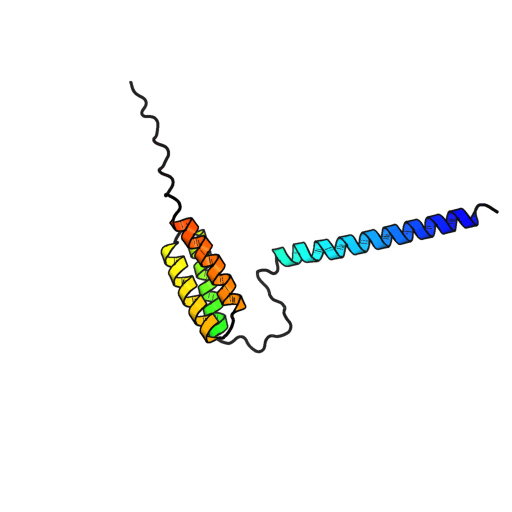? -15.322 7.625 6.339 1.00 91.88 71 GLU A CA 1
ATOM 543 C C . GLU A 1 71 ? -15.085 6.194 5.806 1.00 91.88 71 GLU A C 1
ATOM 545 O O . GLU A 1 71 ? -14.562 5.992 4.707 1.00 91.88 71 GLU A O 1
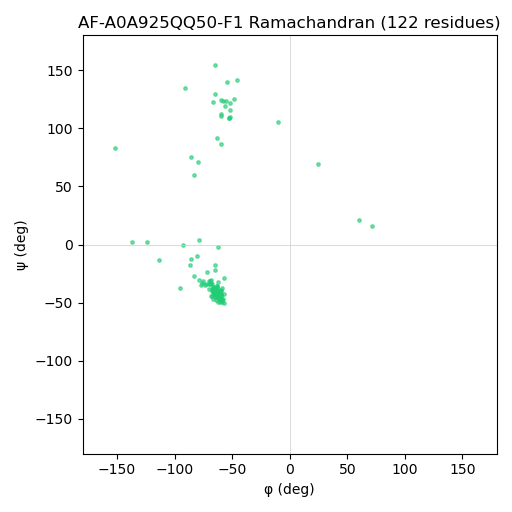ATOM 550 N N . LEU A 1 72 ? -15.416 5.176 6.608 1.00 91.06 72 LEU A N 1
ATOM 551 C CA . LEU A 1 72 ? -14.958 3.797 6.381 1.00 91.06 72 LEU A CA 1
ATOM 552 C C . LEU A 1 72 ? -15.494 3.163 5.086 1.00 91.06 72 LEU A C 1
ATOM 554 O O . LEU A 1 72 ? -14.748 2.459 4.412 1.00 91.06 72 LEU A O 1
ATOM 558 N N . ASP A 1 73 ? -16.738 3.433 4.682 1.00 92.44 73 ASP A N 1
ATOM 559 C CA . ASP A 1 73 ? -17.285 2.925 3.410 1.00 92.44 73 ASP A CA 1
ATOM 560 C C . ASP A 1 73 ? -16.548 3.499 2.192 1.00 92.44 73 ASP A C 1
ATOM 562 O O . ASP A 1 73 ? -16.205 2.778 1.253 1.00 92.44 73 ASP A O 1
ATOM 566 N N . LYS A 1 74 ? -16.223 4.795 2.244 1.00 92.19 74 LYS A N 1
ATOM 567 C CA . LYS A 1 74 ? -15.428 5.475 1.218 1.00 92.19 74 LYS A CA 1
ATOM 568 C C . LYS A 1 74 ? -13.998 4.940 1.186 1.00 92.19 74 LYS A C 1
ATOM 570 O O . LYS A 1 74 ? -13.459 4.713 0.107 1.00 92.19 74 LYS A O 1
ATOM 575 N N . ALA A 1 75 ? -13.402 4.694 2.353 1.00 92.81 75 ALA A N 1
ATOM 576 C CA . ALA A 1 75 ? -12.082 4.083 2.449 1.00 92.81 75 ALA A CA 1
ATOM 577 C C . ALA A 1 75 ? -12.044 2.692 1.797 1.00 92.81 75 ALA A C 1
ATOM 579 O O . ALA A 1 75 ? -11.119 2.410 1.039 1.00 92.81 75 ALA A O 1
ATOM 580 N N . LYS A 1 76 ? -13.061 1.846 2.025 1.00 94.38 76 LYS A N 1
ATOM 581 C CA . LYS A 1 76 ? -13.152 0.516 1.393 1.00 94.38 76 LYS A CA 1
ATOM 582 C C . LYS A 1 76 ? -13.175 0.606 -0.130 1.00 94.38 76 LYS A C 1
ATOM 584 O O . LYS A 1 76 ? -12.409 -0.107 -0.771 1.00 94.38 76 LYS A O 1
ATOM 589 N N . GLY A 1 77 ? -14.005 1.488 -0.692 1.00 94.81 77 GLY A N 1
ATOM 590 C CA . GLY A 1 77 ? -14.079 1.687 -2.143 1.00 94.81 77 GLY A CA 1
ATOM 591 C C . GLY A 1 77 ? -12.735 2.116 -2.735 1.00 94.81 77 GLY A C 1
ATOM 592 O O . GLY A 1 77 ? -12.222 1.468 -3.643 1.00 94.81 77 GLY A O 1
ATOM 593 N N . LEU A 1 78 ? -12.103 3.129 -2.138 1.00 95.69 78 LEU A N 1
ATOM 594 C CA . LEU A 1 78 ? -10.808 3.642 -2.598 1.00 95.69 78 LEU A CA 1
ATOM 595 C C . LEU A 1 78 ? -9.685 2.597 -2.500 1.00 95.69 78 LEU A C 1
ATOM 597 O O . LEU A 1 78 ? -8.855 2.506 -3.404 1.00 95.69 78 LEU A O 1
ATOM 601 N N . PHE A 1 79 ? -9.661 1.783 -1.439 1.00 96.06 79 PHE A N 1
ATOM 602 C CA . PHE A 1 79 ? -8.706 0.679 -1.325 1.00 96.06 79 PHE A CA 1
ATOM 603 C C . PHE A 1 79 ? -8.950 -0.412 -2.371 1.00 96.06 79 PHE A C 1
ATOM 605 O O . PHE A 1 79 ? -7.988 -0.916 -2.940 1.00 96.06 79 PHE A O 1
ATOM 612 N N . GLN A 1 80 ? -10.203 -0.764 -2.668 1.00 95.75 80 GLN A N 1
ATOM 613 C CA . GLN A 1 80 ? -10.518 -1.742 -3.717 1.00 95.75 80 GLN A CA 1
ATOM 614 C C . GLN A 1 80 ? -10.100 -1.245 -5.106 1.00 95.75 80 GLN A C 1
ATOM 616 O O . GLN A 1 80 ? -9.505 -1.999 -5.873 1.00 95.75 80 GLN A O 1
ATOM 621 N N . GLU A 1 81 ? -10.343 0.031 -5.410 1.00 94.62 81 GLU A N 1
ATOM 622 C CA . GLU A 1 81 ? -9.887 0.641 -6.661 1.00 94.62 81 GLU A CA 1
ATOM 623 C C . GLU A 1 81 ? -8.357 0.664 -6.755 1.00 94.62 81 GLU A C 1
ATOM 625 O O . GLU A 1 81 ? -7.801 0.321 -7.799 1.00 94.62 81 GLU A O 1
ATOM 630 N N . ALA A 1 82 ? -7.662 1.020 -5.669 1.00 93.12 82 ALA A N 1
ATOM 631 C CA . ALA A 1 82 ? -6.203 0.969 -5.616 1.00 93.12 82 ALA A CA 1
ATOM 632 C C . ALA A 1 82 ? -5.684 -0.463 -5.821 1.00 93.12 82 ALA A C 1
ATOM 634 O O . ALA A 1 82 ? -4.752 -0.665 -6.598 1.00 93.12 82 ALA A O 1
ATOM 635 N N . LYS A 1 83 ? -6.315 -1.459 -5.181 1.00 94.12 83 LYS A N 1
ATOM 636 C CA . LYS A 1 83 ? -5.956 -2.877 -5.305 1.00 94.12 83 LYS A CA 1
ATOM 637 C C . LYS A 1 83 ? -6.012 -3.332 -6.756 1.00 94.12 83 LYS A C 1
ATOM 639 O O . LYS A 1 83 ? -5.012 -3.849 -7.239 1.00 94.12 83 LYS A O 1
ATOM 644 N N . GLN A 1 84 ? -7.116 -3.061 -7.452 1.00 94.00 84 GLN A N 1
ATOM 645 C CA . GLN A 1 84 ? -7.260 -3.428 -8.862 1.00 94.00 84 GLN A CA 1
ATOM 646 C C . GLN A 1 84 ? -6.138 -2.824 -9.716 1.00 94.00 84 GLN A C 1
ATOM 648 O O . GLN A 1 84 ? -5.555 -3.514 -10.543 1.00 94.00 84 GLN A O 1
ATOM 653 N N . GLN A 1 85 ? -5.782 -1.552 -9.491 1.00 89.81 85 GLN A N 1
ATOM 654 C CA . GLN A 1 85 ? -4.693 -0.918 -10.239 1.00 89.81 85 GLN A CA 1
ATOM 655 C C . GLN A 1 85 ? -3.338 -1.588 -9.966 1.00 89.81 85 GLN A C 1
ATOM 657 O O . GLN A 1 85 ? -2.569 -1.793 -10.899 1.00 89.81 85 GLN A O 1
ATOM 662 N N . TYR A 1 86 ? -3.032 -1.949 -8.716 1.00 90.31 86 TYR A N 1
ATOM 663 C CA . TYR A 1 86 ? -1.792 -2.668 -8.408 1.00 90.31 86 TYR A CA 1
ATOM 664 C C . TYR A 1 86 ? -1.797 -4.108 -8.939 1.00 90.31 86 TYR A C 1
ATOM 666 O O . TYR A 1 86 ? -0.751 -4.578 -9.380 1.00 90.31 86 TYR A O 1
ATOM 674 N N . GLU A 1 87 ? -2.946 -4.790 -8.962 1.00 91.56 87 GLU A N 1
ATOM 675 C CA . GLU A 1 87 ? -3.098 -6.107 -9.599 1.00 91.56 87 GLU A CA 1
ATOM 676 C C . GLU A 1 87 ? -2.832 -6.026 -11.107 1.00 91.56 87 GLU A C 1
ATOM 678 O O . GLU A 1 87 ? -2.040 -6.816 -11.625 1.00 91.56 87 GLU A O 1
ATOM 683 N N . ASP A 1 88 ? -3.401 -5.027 -11.790 1.00 90.12 88 ASP A N 1
ATOM 684 C CA . ASP A 1 88 ? -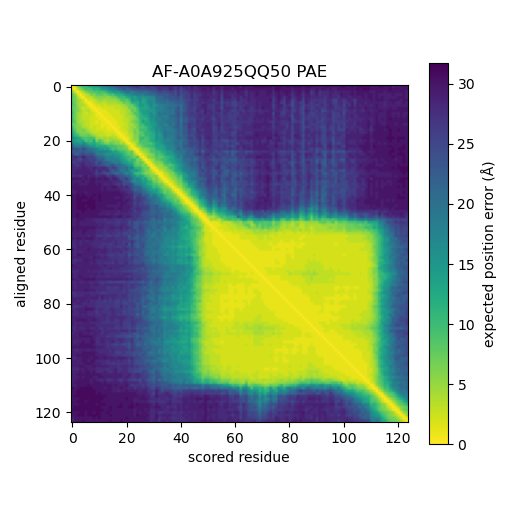3.187 -4.777 -13.223 1.00 90.12 88 ASP A CA 1
ATOM 685 C C . ASP A 1 88 ? -1.711 -4.462 -13.539 1.00 90.12 88 ASP A C 1
ATOM 687 O O . ASP A 1 88 ? -1.196 -4.812 -14.602 1.00 90.12 88 ASP A O 1
ATOM 691 N N . LEU A 1 89 ? -1.014 -3.814 -12.599 1.00 87.62 89 LEU A N 1
ATOM 692 C CA . LEU A 1 89 ? 0.419 -3.514 -12.671 1.00 87.62 89 LEU A CA 1
ATOM 693 C C . LEU A 1 89 ? 1.317 -4.700 -12.282 1.00 87.62 89 LEU A C 1
ATOM 695 O O . LEU A 1 89 ? 2.534 -4.626 -12.457 1.00 87.62 89 LEU A O 1
ATOM 699 N N . GLY A 1 90 ? 0.748 -5.779 -11.736 1.00 86.75 90 GLY A N 1
ATOM 700 C CA . GLY A 1 90 ? 1.496 -6.917 -11.202 1.00 86.75 90 GLY A CA 1
ATOM 701 C C . GLY A 1 90 ? 2.238 -6.632 -9.886 1.00 86.75 90 GLY A C 1
ATOM 702 O O . GLY A 1 90 ? 3.118 -7.404 -9.502 1.00 86.75 90 GLY A O 1
ATOM 703 N N . ASP A 1 91 ? 1.911 -5.547 -9.179 1.00 86.06 91 ASP A N 1
ATOM 704 C CA . ASP A 1 91 ? 2.550 -5.151 -7.918 1.00 86.06 91 ASP A CA 1
ATOM 705 C C . ASP A 1 91 ? 1.900 -5.840 -6.708 1.00 86.06 91 ASP A C 1
ATOM 707 O O . ASP A 1 91 ? 1.157 -5.253 -5.918 1.00 86.06 91 ASP A O 1
ATOM 711 N N . MET A 1 92 ? 2.213 -7.126 -6.550 1.00 89.31 92 MET A N 1
ATOM 712 C CA . MET A 1 92 ? 1.639 -7.976 -5.501 1.00 89.31 92 MET A CA 1
ATOM 713 C C . MET A 1 92 ? 2.016 -7.543 -4.075 1.00 89.31 92 MET A C 1
ATOM 715 O O . MET A 1 92 ? 1.292 -7.853 -3.127 1.00 89.31 92 MET A O 1
ATOM 719 N N . ASN A 1 93 ? 3.115 -6.800 -3.906 1.00 89.38 93 ASN A N 1
ATOM 720 C CA . ASN A 1 93 ? 3.500 -6.266 -2.598 1.00 89.38 93 ASN A CA 1
ATOM 721 C C . ASN A 1 93 ? 2.486 -5.218 -2.135 1.00 89.38 93 ASN A C 1
ATOM 723 O O . ASN A 1 93 ? 2.010 -5.271 -1.002 1.00 89.38 93 ASN A O 1
ATOM 727 N N . ASN A 1 94 ? 2.118 -4.294 -3.027 1.00 89.50 94 ASN A N 1
ATOM 728 C CA . ASN A 1 94 ? 1.110 -3.285 -2.721 1.00 89.50 94 ASN A CA 1
ATOM 729 C C . ASN A 1 94 ? -0.301 -3.875 -2.610 1.00 89.50 94 ASN A C 1
ATOM 731 O O . ASN A 1 94 ? -1.085 -3.403 -1.790 1.00 89.50 94 ASN A O 1
ATOM 735 N N . VAL A 1 95 ? -0.613 -4.942 -3.351 1.00 90.44 95 VAL A N 1
ATOM 736 C CA . VAL A 1 95 ? -1.872 -5.690 -3.178 1.00 90.44 95 VAL A CA 1
ATOM 737 C C . VAL A 1 95 ? -1.981 -6.266 -1.764 1.00 90.44 95 VAL A C 1
ATOM 739 O O . VAL A 1 95 ? -2.975 -6.029 -1.079 1.00 90.44 95 VAL A O 1
ATOM 742 N N . SER A 1 96 ? -0.936 -6.953 -1.290 1.00 91.12 96 SER A N 1
ATOM 743 C CA . SER A 1 96 ? -0.913 -7.524 0.063 1.00 91.12 96 SER A CA 1
ATOM 744 C C . SER A 1 96 ? -0.991 -6.454 1.157 1.00 91.12 96 SER A C 1
ATOM 746 O O . SER A 1 96 ? -1.610 -6.670 2.205 1.00 91.12 96 SER A O 1
ATOM 748 N N . ASP A 1 97 ? -0.355 -5.303 0.935 1.00 91.75 97 ASP A N 1
ATOM 749 C CA . ASP A 1 97 ? -0.448 -4.159 1.839 1.00 91.75 97 ASP A CA 1
ATOM 750 C C . ASP A 1 97 ? -1.889 -3.630 1.915 1.00 91.75 97 ASP A C 1
ATOM 752 O O . ASP A 1 97 ? -2.425 -3.446 3.009 1.00 91.75 97 ASP A O 1
ATOM 756 N N . ILE A 1 98 ? -2.566 -3.477 0.772 1.00 93.94 98 ILE A N 1
ATOM 757 C CA . ILE A 1 98 ? -3.967 -3.046 0.738 1.00 93.94 98 ILE A CA 1
ATOM 758 C C . ILE A 1 98 ? -4.892 -4.059 1.407 1.00 93.94 98 ILE A C 1
ATOM 760 O O . ILE A 1 98 ? -5.785 -3.650 2.146 1.0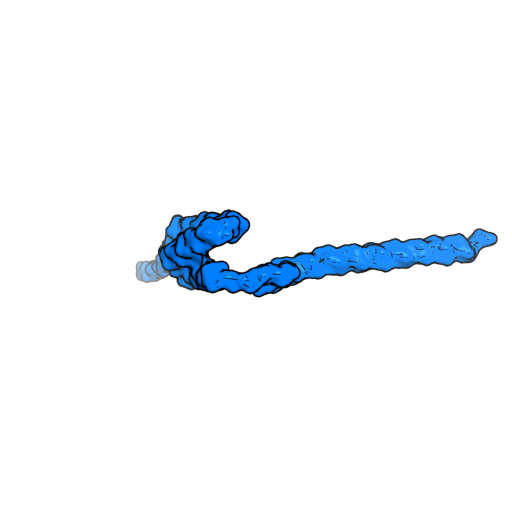0 93.94 98 ILE A O 1
ATOM 764 N N . ASP A 1 99 ? -4.693 -5.361 1.205 1.00 93.38 99 ASP A N 1
ATOM 765 C CA . ASP A 1 99 ? -5.501 -6.384 1.879 1.00 93.38 99 ASP A CA 1
ATOM 766 C C . ASP A 1 99 ? -5.391 -6.276 3.409 1.00 93.38 99 ASP A C 1
ATOM 768 O O . ASP A 1 99 ? -6.394 -6.387 4.123 1.00 93.38 99 ASP A O 1
ATOM 772 N N . SER A 1 100 ? -4.197 -5.955 3.917 1.00 93.88 100 SER A N 1
ATOM 773 C CA . SER A 1 100 ? -3.980 -5.691 5.344 1.00 93.88 100 SER A CA 1
ATOM 774 C C . SER A 1 100 ? -4.741 -4.443 5.810 1.00 93.88 100 SER A C 1
ATOM 776 O O . SER A 1 100 ? -5.393 -4.460 6.856 1.00 93.88 100 SER A O 1
ATOM 778 N N . GLN A 1 101 ? -4.726 -3.369 5.016 1.00 92.12 101 GLN A N 1
ATOM 779 C CA . GLN A 1 101 ? -5.461 -2.138 5.326 1.00 92.12 101 GLN A CA 1
ATOM 780 C C . GLN A 1 101 ? -6.984 -2.327 5.256 1.00 92.12 101 GLN A C 1
ATOM 782 O O . GLN A 1 101 ? -7.703 -1.862 6.141 1.00 92.12 101 GLN A O 1
ATOM 787 N N . LEU A 1 102 ? -7.496 -3.074 4.276 1.00 93.06 102 LEU A N 1
ATOM 788 C CA . LEU A 1 102 ? -8.915 -3.427 4.177 1.00 93.06 102 LEU A CA 1
ATOM 789 C C . LEU A 1 102 ? -9.385 -4.239 5.385 1.00 93.06 102 LEU A C 1
ATOM 791 O O . LEU A 1 102 ? -10.487 -4.005 5.886 1.00 93.06 102 LEU A O 1
ATOM 795 N N . ALA A 1 103 ? -8.559 -5.159 5.891 1.00 92.19 103 ALA A N 1
ATOM 796 C CA . ALA A 1 103 ? -8.867 -5.894 7.113 1.00 92.19 103 ALA A CA 1
ATOM 797 C C . ALA A 1 103 ? -9.022 -4.950 8.317 1.00 92.19 103 ALA A C 1
ATOM 799 O O . ALA A 1 103 ? -9.985 -5.086 9.075 1.00 92.19 103 ALA A O 1
ATOM 800 N N . ILE A 1 104 ? -8.139 -3.954 8.453 1.00 89.81 104 ILE A N 1
ATOM 801 C CA . ILE A 1 104 ? -8.233 -2.926 9.500 1.00 89.81 104 ILE A CA 1
ATOM 802 C C . ILE A 1 104 ? -9.524 -2.116 9.342 1.00 89.81 104 ILE A C 1
ATOM 804 O O . ILE A 1 104 ? -10.289 -1.997 10.297 1.00 89.81 104 ILE A O 1
ATOM 808 N N . VAL A 1 105 ? -9.824 -1.611 8.142 1.00 91.19 105 VAL A N 1
ATOM 809 C CA . VAL A 1 105 ? -11.050 -0.832 7.885 1.00 91.19 105 VAL A CA 1
ATOM 810 C C . VAL A 1 105 ? -12.307 -1.653 8.186 1.00 91.19 105 VAL A C 1
ATOM 812 O O . VAL A 1 105 ? -13.266 -1.135 8.760 1.00 91.19 105 VAL A O 1
ATOM 815 N N . ASN A 1 106 ? -12.310 -2.946 7.855 1.00 89.50 106 ASN A N 1
ATOM 816 C CA . ASN A 1 106 ? -13.414 -3.845 8.179 1.00 89.50 106 ASN A CA 1
ATOM 817 C C . ASN A 1 106 ? -13.594 -4.016 9.690 1.00 89.50 106 ASN A C 1
ATOM 819 O O . ASN A 1 106 ? -14.722 -3.901 10.172 1.00 89.50 106 ASN A O 1
ATOM 823 N N . GLN A 1 107 ? -12.508 -4.212 10.440 1.00 88.94 107 GLN A N 1
ATOM 824 C CA . GLN A 1 107 ? -12.560 -4.275 11.902 1.00 88.94 107 GLN A CA 1
ATOM 825 C C . GLN A 1 107 ? -13.079 -2.966 12.500 1.00 88.94 107 GLN A C 1
ATOM 827 O O . GLN A 1 107 ? -13.984 -2.997 13.329 1.00 88.94 107 GLN A O 1
ATOM 832 N N . LEU A 1 108 ? -12.582 -1.817 12.028 1.00 86.94 108 LEU A N 1
ATOM 833 C CA . LEU A 1 108 ? -13.055 -0.501 12.463 1.00 86.94 108 LEU A CA 1
ATOM 834 C C . LEU A 1 108 ? -14.551 -0.316 12.182 1.00 86.94 108 LEU A C 1
ATOM 836 O O . LEU A 1 108 ? -15.267 0.193 13.037 1.00 86.94 108 LEU A O 1
ATOM 840 N N . SER A 1 109 ? -15.037 -0.784 11.028 1.00 83.94 109 SER A N 1
ATOM 841 C CA . SER A 1 109 ? -16.456 -0.687 10.663 1.00 83.94 109 SER A CA 1
ATOM 842 C C . SER A 1 109 ? -17.360 -1.628 11.460 1.00 83.94 109 SER A C 1
ATOM 844 O O . SER A 1 109 ? -18.553 -1.367 11.585 1.00 83.94 109 SER A O 1
ATOM 846 N N . ALA A 1 110 ? -16.794 -2.709 12.000 1.00 82.00 110 ALA A N 1
ATOM 847 C CA . ALA A 1 110 ? -17.495 -3.668 12.843 1.00 82.00 110 ALA A CA 1
ATOM 848 C C . ALA A 1 110 ? -17.521 -3.250 14.321 1.00 82.00 110 ALA A C 1
ATOM 850 O O . ALA A 1 110 ? -18.274 -3.838 15.100 1.00 82.00 110 ALA A O 1
ATOM 851 N N . GLN A 1 111 ? -16.726 -2.250 14.725 1.00 72.31 111 GLN A N 1
ATOM 852 C CA . GLN A 1 111 ? -16.814 -1.722 16.080 1.00 72.31 111 GLN A CA 1
ATOM 853 C C . GLN A 1 111 ? -18.184 -1.058 16.273 1.00 72.31 111 GLN A C 1
ATOM 855 O O . GLN A 1 111 ? -18.580 -0.220 15.455 1.00 72.31 111 GLN A O 1
ATOM 860 N N . PRO A 1 112 ? -18.925 -1.401 17.343 1.00 59.75 112 PRO A N 1
ATOM 861 C CA . PRO A 1 112 ? -20.148 -0.691 17.666 1.00 59.75 112 PRO A CA 1
ATOM 862 C C . PRO A 1 112 ? -19.781 0.778 17.862 1.00 59.75 112 PRO A C 1
ATOM 864 O O . PRO A 1 112 ? -18.907 1.088 18.671 1.00 59.75 112 PRO A O 1
ATOM 867 N N . LYS A 1 113 ? -20.426 1.677 17.106 1.00 60.81 113 LYS A N 1
ATOM 868 C CA . LYS A 1 113 ? -20.328 3.121 17.342 1.00 60.81 113 LYS A CA 1
ATOM 869 C C . LYS A 1 113 ? -20.644 3.320 18.816 1.00 60.81 113 LYS A C 1
ATOM 871 O O . LYS A 1 113 ? -21.766 3.030 19.227 1.00 60.81 113 LYS A O 1
ATOM 876 N N . THR A 1 114 ? -19.642 3.683 19.608 1.00 55.06 114 THR A N 1
ATOM 877 C CA . THR A 1 114 ? -19.756 3.818 21.055 1.00 55.06 1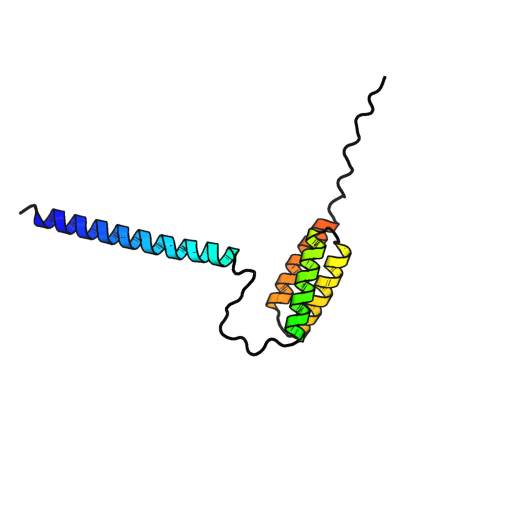14 THR A CA 1
ATOM 878 C C . THR A 1 114 ? -20.937 4.735 21.322 1.00 55.06 114 THR A C 1
ATOM 880 O O . THR A 1 114 ? -20.907 5.913 20.972 1.00 55.06 114 THR A O 1
ATOM 883 N N . VAL A 1 115 ? -22.018 4.153 21.836 1.00 54.84 115 VAL A N 1
ATOM 884 C CA . VAL A 1 115 ? -23.234 4.881 22.181 1.00 54.84 115 VAL A CA 1
ATOM 885 C C . VAL A 1 115 ? -22.809 5.909 23.221 1.00 54.84 115 VAL A C 1
ATOM 887 O O . VAL A 1 115 ? -22.155 5.544 24.202 1.00 54.84 115 VAL A O 1
ATOM 890 N N . GLU A 1 116 ? -23.085 7.187 22.957 1.00 59.50 116 GLU A N 1
ATOM 891 C CA . GLU A 1 116 ? -22.741 8.289 23.854 1.00 59.50 116 GLU A CA 1
ATOM 892 C C . GLU A 1 116 ? -23.125 7.941 25.302 1.00 59.50 116 GLU A C 1
ATOM 894 O O . GLU A 1 116 ? -24.168 7.311 25.522 1.00 59.50 116 GLU A O 1
ATOM 899 N N . PRO A 1 117 ? -22.308 8.317 26.303 1.00 56.22 117 PRO A N 1
ATOM 900 C CA . PRO A 1 117 ? -22.640 8.050 27.692 1.00 56.22 117 PRO A CA 1
ATOM 901 C C . PRO A 1 117 ? -24.005 8.670 27.992 1.00 56.22 117 PRO A C 1
ATOM 903 O O . PRO A 1 117 ? -24.184 9.884 27.873 1.00 56.22 117 PRO A O 1
ATOM 906 N N . VAL A 1 118 ? -24.970 7.828 28.370 1.00 61.47 118 VAL A N 1
ATOM 907 C CA . VAL A 1 118 ? -26.281 8.265 28.850 1.00 61.47 118 VAL A CA 1
ATOM 908 C C . VAL A 1 118 ? -26.022 9.254 29.979 1.00 61.47 118 VAL A C 1
ATOM 910 O O . VAL A 1 118 ? -25.539 8.877 31.048 1.00 61.47 118 VAL A O 1
ATOM 913 N N . LYS A 1 119 ? -26.291 10.538 29.720 1.00 58.66 119 LYS A N 1
ATOM 914 C CA . LYS A 1 119 ? -26.235 11.588 30.733 1.00 58.66 119 LYS A CA 1
ATOM 915 C C . LYS A 1 119 ? -27.098 11.105 31.901 1.00 58.66 119 LYS A C 1
ATOM 917 O O . LYS A 1 119 ? -28.273 10.815 31.658 1.00 58.66 119 LYS A O 1
ATOM 922 N N . PRO A 1 120 ? -26.566 10.972 33.131 1.00 54.06 120 PRO A N 1
ATOM 923 C CA . PRO A 1 120 ? -27.398 10.591 34.255 1.00 54.06 120 PRO A CA 1
ATOM 924 C C . PRO A 1 120 ? -28.480 11.658 34.377 1.00 54.06 120 PRO A C 1
ATOM 926 O O . PRO A 1 120 ? -28.197 12.835 34.613 1.00 54.06 120 PRO A O 1
ATOM 929 N N . SER A 1 121 ? -29.717 11.246 34.102 1.00 57.97 121 SER A N 1
ATOM 930 C CA . SER A 1 121 ? -30.892 12.053 34.373 1.00 57.97 121 SER A CA 1
ATOM 931 C C . SER A 1 121 ? -30.866 12.304 35.871 1.00 57.97 121 SER A C 1
ATOM 933 O O . SER A 1 121 ? -30.970 11.358 36.653 1.00 57.97 121 SER A O 1
ATOM 935 N N . ALA A 1 122 ? -30.615 13.551 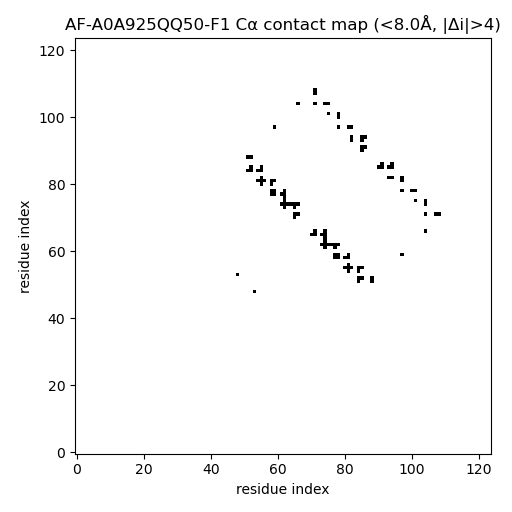36.267 1.00 58.84 122 ALA A N 1
ATOM 936 C CA . ALA A 1 122 ? -30.762 13.976 37.645 1.00 58.84 122 ALA A CA 1
ATOM 937 C C . ALA A 1 122 ? -32.245 13.812 38.003 1.00 58.84 122 ALA A C 1
ATOM 939 O O . ALA A 1 122 ? -33.072 14.670 37.697 1.00 58.84 122 ALA A O 1
ATOM 940 N N . GLY A 1 123 ? -32.573 12.638 38.541 1.00 62.19 123 GLY A N 1
ATOM 941 C CA . GLY A 1 123 ? -33.866 12.336 39.125 1.00 62.19 123 GLY A CA 1
ATOM 942 C C . GLY A 1 123 ? -34.042 13.189 40.372 1.00 62.19 123 GLY A C 1
ATOM 943 O O . GLY A 1 123 ? -33.181 13.176 41.252 1.00 62.19 123 GLY A O 1
ATOM 944 N N . GLN A 1 124 ? -35.120 13.966 40.340 1.00 45.69 124 GLN A N 1
ATOM 945 C CA . GLN A 1 124 ? -35.645 14.822 41.398 1.00 45.69 124 GLN A CA 1
ATOM 946 C C . GLN A 1 124 ? -36.056 14.026 42.637 1.00 45.69 124 GLN A C 1
ATOM 948 O O . GLN A 1 124 ? -36.448 12.847 42.469 1.00 45.69 124 GLN A O 1
#

Mean predicted aligned error: 17.47 Å

Foldseek 3Di:
DPPVVVVVVVVVVVVVVVVVVVVVVVVVVVVVCVVVCVPPPPPPCPDPDDPLNVQLVVLQVVLVVCVVVVVLVSSLVSLVVSLVSCVVVVVVVSNVVSVVVNVVSVVSVPPPPPDPPDDPDPDD